Protein AF-A0A958FZ03-F1 (afdb_monomer_lite)

Foldseek 3Di:
DKDKDKDAPPDDDDVPDPDDQRIKIKMWDKDFDPCCVVDVDPAGIFIKIKIFRPDPPSVVRVVPIDIDTDDPAWDDKFKWFWDDLDPVDPDIDIDRDDDCVSDPDGGQKMKMKTWGQDPVRDIDIDIDMDGDDDDD

pLDDT: mean 81.62, std 13.54, range [42.06, 96.38]

Secondary structure (DSSP, 8-state):
-EEEEEESSSS---TT-----SSEEEEEEEEE-GGGGTS--S--EEEEEEEEE--SSHHHHHTT-EEEEEEEEEEEEEEEEEEESSTTS--EEEES---TTTSSS--SEEEEEEEEE-TTS-EEEEEEEEE-----

Radius of gyration: 17.53 Å; chains: 1; bounding box: 35×45×46 Å

Structure (mmCIF, N/CA/C/O backbone):
data_AF-A0A958FZ03-F1
#
_entry.id   AF-A0A958FZ03-F1
#
loop_
_atom_site.group_PDB
_atom_site.id
_atom_site.type_symbol
_atom_site.label_atom_id
_atom_site.label_alt_id
_atom_site.label_comp_id
_atom_site.label_asym_id
_atom_site.label_entity_id
_atom_site.label_seq_id
_atom_site.pdbx_PDB_ins_code
_atom_site.Cartn_x
_atom_site.Cartn_y
_atom_site.Cartn_z
_atom_site.occupancy
_atom_site.B_iso_or_equiv
_atom_site.auth_seq_id
_atom_site.auth_comp_id
_atom_site.auth_asym_id
_atom_site.auth_atom_id
_atom_site.pdbx_PDB_model_num
ATOM 1 N N . ASP A 1 1 ? 4.049 -0.915 7.632 1.00 77.56 1 ASP A N 1
ATOM 2 C CA . ASP A 1 1 ? 3.912 -1.493 6.277 1.00 77.56 1 ASP A CA 1
ATOM 3 C C . ASP A 1 1 ? 3.538 -0.434 5.257 1.00 77.56 1 ASP A C 1
ATOM 5 O O . ASP A 1 1 ? 2.725 0.442 5.558 1.00 77.56 1 ASP A O 1
ATOM 9 N N . SER A 1 2 ? 4.139 -0.493 4.069 1.00 88.69 2 SER A N 1
ATOM 10 C CA . SER A 1 2 ? 3.780 0.363 2.939 1.00 88.69 2 SER A CA 1
ATOM 11 C C . SER A 1 2 ? 3.918 -0.374 1.607 1.00 88.69 2 SER A C 1
ATOM 13 O O . SER A 1 2 ? 4.686 -1.327 1.481 1.00 88.69 2 SER A O 1
ATOM 15 N N . LEU A 1 3 ? 3.159 0.083 0.615 1.00 90.12 3 LEU A N 1
ATOM 16 C CA . LEU A 1 3 ? 3.214 -0.379 -0.766 1.00 90.12 3 LEU A CA 1
ATOM 17 C C . LEU A 1 3 ? 3.278 0.842 -1.679 1.00 90.12 3 LEU A C 1
ATOM 19 O O . LEU A 1 3 ? 2.355 1.657 -1.679 1.00 90.12 3 LEU A O 1
ATOM 23 N N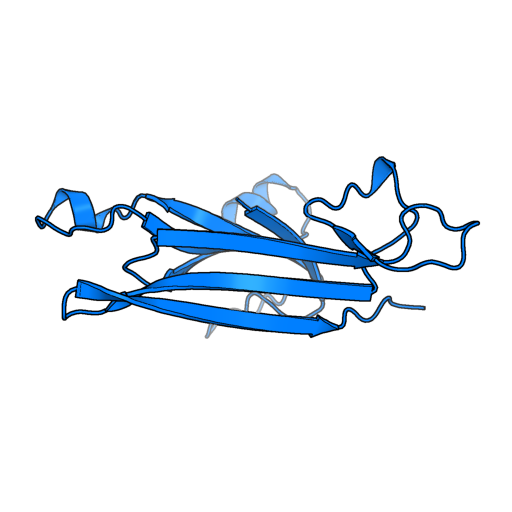 . THR A 1 4 ? 4.337 0.941 -2.482 1.00 91.06 4 THR A N 1
ATOM 24 C CA . THR A 1 4 ? 4.528 2.030 -3.447 1.00 91.06 4 THR A CA 1
ATOM 25 C C . THR A 1 4 ? 4.635 1.478 -4.860 1.00 91.06 4 THR A C 1
ATOM 27 O O . THR A 1 4 ? 5.392 0.543 -5.118 1.00 91.06 4 THR A O 1
ATOM 30 N N . PHE A 1 5 ? 3.899 2.077 -5.793 1.00 87.69 5 PHE A N 1
ATOM 31 C CA . PHE A 1 5 ? 3.950 1.716 -7.206 1.00 87.69 5 PHE A CA 1
ATOM 32 C C . PHE A 1 5 ? 3.648 2.911 -8.109 1.00 87.69 5 PHE A C 1
ATOM 34 O O . PHE A 1 5 ? 3.091 3.922 -7.689 1.00 87.69 5 PHE A O 1
ATOM 41 N N . MET A 1 6 ? 4.019 2.777 -9.380 1.00 87.94 6 MET A N 1
ATOM 42 C CA . MET A 1 6 ? 3.697 3.753 -10.417 1.00 87.94 6 MET A CA 1
ATOM 43 C C . MET A 1 6 ? 2.427 3.319 -11.138 1.00 87.94 6 MET A C 1
ATOM 45 O O . MET A 1 6 ? 2.326 2.174 -11.577 1.00 87.94 6 MET A O 1
ATOM 49 N N . ALA A 1 7 ? 1.482 4.237 -11.304 1.00 84.44 7 ALA A N 1
ATOM 50 C CA . ALA A 1 7 ? 0.234 3.987 -12.007 1.00 84.44 7 ALA A CA 1
ATOM 51 C C . ALA A 1 7 ? 0.003 5.017 -13.115 1.00 84.44 7 ALA A C 1
ATOM 53 O O . ALA A 1 7 ? 0.344 6.193 -12.983 1.00 84.44 7 ALA A O 1
ATOM 54 N N . ARG A 1 8 ? -0.610 4.568 -14.215 1.00 83.06 8 ARG A N 1
ATOM 55 C CA . ARG A 1 8 ? -1.087 5.427 -15.306 1.00 83.06 8 ARG A CA 1
ATOM 56 C C . ARG A 1 8 ? -2.592 5.610 -15.172 1.00 83.06 8 ARG A C 1
ATOM 58 O O . ARG A 1 8 ? -3.311 4.620 -15.104 1.00 83.06 8 ARG A O 1
ATOM 65 N N . GLY A 1 9 ? -3.052 6.857 -15.132 1.00 69.81 9 GLY A N 1
ATOM 66 C CA . GLY A 1 9 ? -4.479 7.204 -15.132 1.00 69.81 9 GLY A CA 1
ATOM 67 C C . GLY A 1 9 ? -5.314 6.720 -13.951 1.00 69.81 9 GLY A C 1
ATOM 68 O O . GLY A 1 9 ? -6.536 6.745 -14.026 1.00 69.81 9 GLY A O 1
ATOM 69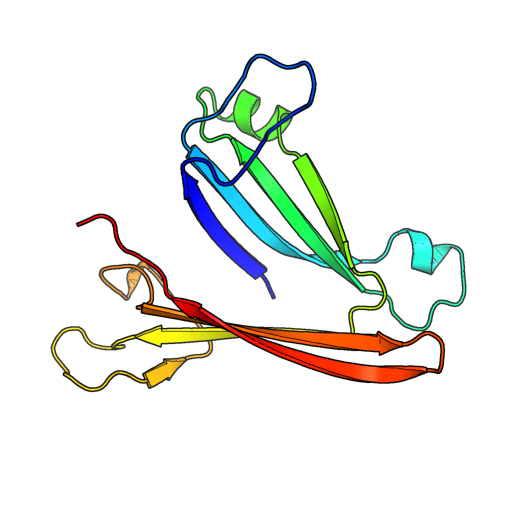 N N . ALA A 1 10 ? -4.673 6.295 -12.864 1.00 64.25 10 ALA A N 1
ATOM 70 C CA . ALA A 1 10 ? -5.353 5.847 -11.650 1.00 64.25 10 ALA A CA 1
ATOM 71 C C . ALA A 1 10 ? -5.412 6.927 -10.552 1.00 64.25 10 ALA A C 1
ATOM 73 O O . ALA A 1 10 ? -5.901 6.640 -9.457 1.00 64.25 10 ALA A O 1
ATOM 74 N N . ALA A 1 11 ? -4.872 8.129 -10.805 1.00 64.50 11 ALA A N 1
ATOM 75 C CA . ALA A 1 11 ? -4.604 9.121 -9.764 1.00 64.50 11 ALA A CA 1
ATOM 76 C C . ALA A 1 11 ? -4.536 10.579 -10.260 1.00 64.50 11 ALA A C 1
ATOM 78 O O . ALA A 1 11 ? -4.345 10.845 -11.448 1.00 64.50 11 ALA A O 1
ATOM 79 N N . GLN A 1 12 ? -4.716 11.475 -9.283 1.00 62.00 12 GLN A N 1
ATOM 80 C CA . GLN A 1 12 ? -4.895 12.929 -9.315 1.00 62.00 12 GLN A CA 1
ATOM 81 C C . GLN A 1 12 ? -5.867 13.472 -10.375 1.00 62.00 12 GLN A C 1
ATOM 83 O O . GLN A 1 12 ? -5.492 14.157 -11.325 1.00 62.00 12 GLN A O 1
ATOM 88 N N . TYR A 1 13 ? -7.160 13.226 -10.135 1.00 54.62 13 TYR A N 1
ATOM 89 C CA . TYR A 1 13 ? -8.246 14.106 -10.572 1.00 54.62 13 TYR A CA 1
ATOM 90 C C . TYR A 1 13 ? -8.513 15.133 -9.462 1.00 54.62 13 TYR A C 1
ATOM 92 O O . TYR A 1 13 ? -9.000 14.780 -8.391 1.00 54.62 13 TYR A O 1
ATOM 100 N N . VAL A 1 14 ? -8.199 16.404 -9.713 1.00 55.75 14 VAL A N 1
ATOM 101 C CA . VAL A 1 14 ? -8.621 17.525 -8.861 1.00 55.75 14 VAL A CA 1
ATOM 102 C C . VAL A 1 14 ? -9.748 18.237 -9.598 1.00 55.75 14 VAL A C 1
ATOM 104 O O . VAL A 1 14 ? -9.519 18.770 -10.688 1.00 55.75 14 VAL A O 1
ATOM 107 N N . MET A 1 15 ? -10.960 18.231 -9.032 1.00 48.03 15 MET A N 1
ATOM 108 C CA . MET A 1 15 ? -12.106 18.948 -9.604 1.00 48.03 15 MET A CA 1
ATOM 109 C C . MET A 1 15 ? -11.714 20.416 -9.848 1.00 48.03 15 MET A C 1
ATOM 111 O O . MET A 1 15 ? -11.371 21.131 -8.911 1.00 48.03 15 MET A O 1
ATOM 115 N N . GLY A 1 16 ? -11.724 20.852 -11.112 1.00 50.00 16 GLY A N 1
ATOM 116 C CA . GLY A 1 16 ? -11.393 22.228 -11.506 1.00 50.00 16 GLY A CA 1
ATOM 117 C C . GLY A 1 16 ? -9.933 22.497 -11.899 1.00 50.00 16 GLY A C 1
ATOM 118 O O . GLY A 1 16 ? -9.636 23.615 -12.311 1.00 50.00 16 GLY A O 1
ATOM 119 N N . SER A 1 17 ? -9.026 21.513 -11.844 1.00 53.34 17 SER A N 1
ATOM 120 C CA . SER A 1 17 ? -7.649 21.680 -12.340 1.00 53.34 17 SER A CA 1
ATOM 121 C C . SER A 1 17 ? -7.435 20.931 -13.662 1.00 53.34 17 SER A C 1
ATOM 123 O O . SER A 1 17 ? -7.744 19.748 -13.777 1.00 53.34 17 SER A O 1
ATOM 125 N N . ALA A 1 18 ? -6.876 21.609 -14.668 1.00 49.34 18 ALA A N 1
ATOM 126 C CA . ALA A 1 18 ? -6.605 21.042 -15.996 1.00 49.34 18 ALA A CA 1
ATOM 127 C C . ALA A 1 18 ? -5.367 20.116 -16.048 1.00 49.34 18 ALA A C 1
ATOM 129 O O . ALA A 1 18 ? -4.969 19.668 -17.120 1.00 49.34 18 ALA A O 1
ATOM 130 N N . SER A 1 19 ? -4.705 19.863 -14.914 1.00 54.56 19 SER A N 1
ATOM 131 C CA . SER A 1 19 ? -3.447 19.111 -14.873 1.00 54.56 19 SER A CA 1
ATOM 132 C C . SER A 1 19 ? -3.692 17.640 -14.556 1.00 54.56 19 SER A C 1
ATOM 134 O O . SER A 1 19 ? -3.740 17.244 -13.398 1.00 54.56 19 SER A O 1
ATOM 136 N N . TYR A 1 20 ? -3.791 16.830 -15.606 1.00 63.81 20 TYR A N 1
ATOM 137 C CA . TYR A 1 20 ? -3.704 15.375 -15.524 1.00 63.81 20 TYR A CA 1
ATOM 138 C C . TYR A 1 20 ? -2.235 14.951 -15.645 1.00 63.81 20 TYR A C 1
ATOM 140 O O . TYR A 1 20 ? -1.604 15.176 -16.680 1.00 63.81 20 TYR A O 1
ATOM 148 N N . ALA A 1 21 ? -1.671 14.345 -14.599 1.00 66.81 21 ALA A N 1
ATOM 149 C CA . ALA A 1 21 ? -0.360 13.714 -14.704 1.00 66.81 21 ALA A CA 1
ATOM 150 C C . ALA A 1 21 ? -0.529 12.313 -15.327 1.00 66.81 21 ALA A C 1
ATOM 152 O O . ALA A 1 21 ? -1.250 11.482 -14.775 1.00 66.81 21 ALA A O 1
ATOM 153 N N . PRO A 1 22 ? 0.136 11.999 -16.457 1.00 74.00 22 PRO A N 1
ATOM 154 C CA . PRO A 1 22 ? -0.045 10.715 -17.138 1.00 74.00 22 PRO A CA 1
ATOM 155 C C . PRO A 1 22 ? 0.473 9.527 -16.318 1.00 74.00 22 PRO A C 1
ATOM 157 O O . PRO A 1 22 ? 0.052 8.390 -16.545 1.00 74.00 22 PRO A O 1
ATOM 160 N N . VAL A 1 23 ? 1.386 9.787 -15.379 1.00 86.44 23 VAL A N 1
ATOM 161 C CA . VAL A 1 23 ? 1.971 8.812 -14.462 1.00 86.44 23 VAL A CA 1
ATOM 162 C C . VAL A 1 23 ? 2.028 9.430 -13.068 1.00 86.44 23 VAL A C 1
ATOM 164 O O . VAL A 1 23 ? 2.504 10.554 -12.901 1.00 86.44 23 VAL A O 1
ATOM 167 N N . VAL A 1 24 ? 1.584 8.675 -12.069 1.00 89.56 24 VAL A N 1
ATOM 168 C CA . VAL A 1 24 ? 1.574 9.080 -10.662 1.00 89.56 24 VAL A CA 1
ATOM 169 C C . VAL A 1 24 ? 2.189 7.963 -9.827 1.00 89.56 24 VAL A C 1
ATOM 171 O O . VAL A 1 24 ? 1.921 6.784 -10.067 1.00 89.56 24 VAL A O 1
ATOM 174 N N . GLN A 1 25 ? 3.022 8.330 -8.860 1.00 91.69 25 GLN A N 1
ATOM 175 C CA . GLN A 1 25 ? 3.455 7.429 -7.803 1.00 91.69 25 GLN A CA 1
ATOM 176 C C . GLN A 1 25 ? 2.369 7.373 -6.733 1.00 91.69 25 GLN A C 1
ATOM 178 O O . GLN A 1 25 ? 1.988 8.411 -6.196 1.00 91.69 25 GLN A O 1
ATOM 183 N N . ILE A 1 26 ? 1.882 6.176 -6.426 1.00 91.44 26 ILE A N 1
ATOM 184 C CA . ILE A 1 26 ? 0.891 5.945 -5.379 1.00 91.44 26 ILE A CA 1
ATOM 185 C C . ILE A 1 26 ? 1.562 5.173 -4.250 1.00 91.44 26 ILE A C 1
ATOM 187 O O . ILE A 1 26 ? 2.180 4.135 -4.496 1.00 91.44 26 ILE A O 1
ATOM 191 N N . THR A 1 27 ? 1.410 5.664 -3.023 1.00 93.75 27 THR A N 1
ATOM 192 C CA . THR A 1 27 ? 1.873 4.990 -1.808 1.00 93.75 27 THR A CA 1
ATOM 193 C C . THR A 1 27 ? 0.696 4.741 -0.882 1.00 93.75 27 THR A C 1
ATOM 195 O O . THR A 1 27 ? 0.026 5.679 -0.465 1.00 93.75 27 THR A O 1
ATOM 198 N N . TYR A 1 28 ? 0.470 3.484 -0.515 1.00 92.75 28 TYR A N 1
ATOM 199 C CA . TYR A 1 28 ? -0.389 3.121 0.609 1.00 92.75 28 TYR A CA 1
ATOM 200 C C . TYR A 1 28 ? 0.492 2.886 1.830 1.00 92.75 28 TYR A C 1
ATOM 202 O O . TYR A 1 28 ? 1.443 2.109 1.748 1.00 92.75 28 TYR A O 1
ATOM 210 N N . ARG A 1 29 ? 0.204 3.542 2.955 1.00 93.19 29 ARG A N 1
ATOM 211 C CA . ARG A 1 29 ? 0.984 3.383 4.189 1.00 93.19 29 ARG A CA 1
ATOM 212 C C . ARG A 1 29 ? 0.133 3.531 5.440 1.00 93.19 29 ARG A C 1
ATOM 214 O O . ARG A 1 29 ? -0.882 4.224 5.438 1.00 93.19 29 ARG A O 1
ATOM 221 N N . VAL A 1 30 ? 0.600 2.916 6.518 1.00 92.88 30 VAL A N 1
ATOM 222 C CA . VAL A 1 30 ? 0.093 3.173 7.868 1.00 92.88 30 VAL A CA 1
ATOM 223 C C . VAL A 1 30 ? 0.616 4.531 8.349 1.00 92.88 30 VAL A C 1
ATOM 225 O O . VAL A 1 30 ? 1.787 4.860 8.138 1.00 92.88 30 VAL A O 1
ATOM 228 N N . ALA A 1 31 ? -0.245 5.327 8.973 1.00 91.25 31 ALA A N 1
ATOM 229 C CA . ALA A 1 31 ? 0.118 6.580 9.628 1.00 91.25 31 ALA A CA 1
ATOM 230 C C . ALA A 1 31 ? -0.540 6.666 11.006 1.00 91.25 31 ALA A C 1
ATOM 232 O O . ALA A 1 31 ? -1.544 5.996 11.251 1.00 91.25 31 ALA A O 1
ATOM 233 N N . GLU A 1 32 ? 0.004 7.502 11.885 1.00 88.12 32 GLU A N 1
ATOM 234 C CA . GLU A 1 32 ? -0.673 7.855 13.132 1.00 88.12 32 GLU A CA 1
ATOM 235 C C . GLU A 1 32 ? -1.960 8.630 12.839 1.00 88.12 32 GLU A C 1
ATOM 237 O O . GLU A 1 32 ? -2.023 9.431 11.904 1.00 88.12 32 GLU A O 1
ATOM 242 N N . ASN A 1 33 ? -2.990 8.372 13.638 1.00 81.56 33 ASN A N 1
ATOM 243 C CA . ASN A 1 33 ? -4.248 9.087 13.582 1.00 81.56 33 ASN A CA 1
ATOM 244 C C . ASN A 1 33 ? -4.098 10.428 14.326 1.00 81.56 33 ASN A C 1
ATOM 246 O O . ASN A 1 33 ? -4.027 10.415 15.558 1.00 81.56 33 ASN A O 1
ATOM 250 N N . PRO A 1 34 ? -4.090 11.582 13.634 1.00 71.94 34 PRO A N 1
ATOM 251 C CA . PRO A 1 34 ? -3.973 12.877 14.302 1.00 71.94 34 PRO A CA 1
ATOM 252 C C . PRO A 1 34 ? -5.159 13.158 15.240 1.00 71.94 34 PRO A C 1
ATOM 254 O O . PRO A 1 34 ? -5.009 13.879 16.222 1.00 71.94 34 PRO A O 1
ATOM 257 N N . GLU A 1 35 ? -6.323 12.551 14.990 1.00 69.94 35 GLU A N 1
ATOM 258 C CA . GLU A 1 35 ? -7.526 12.722 15.814 1.00 69.94 35 GLU A CA 1
ATOM 259 C C . GLU A 1 35 ? -7.518 11.842 17.073 1.00 69.94 35 GLU A C 1
ATOM 261 O O . GLU A 1 35 ? -8.176 12.171 18.060 1.00 69.94 35 GLU A O 1
ATOM 266 N N . ALA A 1 36 ? -6.726 10.762 17.091 1.00 64.19 36 ALA A N 1
ATOM 267 C CA . ALA A 1 36 ? -6.582 9.899 18.267 1.00 64.19 36 ALA A CA 1
ATOM 268 C C . ALA A 1 36 ? -5.862 10.595 19.432 1.00 64.19 36 ALA A C 1
ATOM 270 O O . ALA A 1 36 ? -5.914 10.114 20.557 1.00 64.19 36 ALA A O 1
ATOM 271 N N . GLN A 1 37 ? -5.201 11.730 19.184 1.00 57.59 37 GLN A N 1
ATOM 272 C CA . GLN A 1 37 ? -4.628 12.561 20.246 1.00 57.59 37 GLN A CA 1
ATOM 273 C C . GLN A 1 37 ? -5.687 13.430 20.948 1.00 57.59 37 GLN A C 1
ATOM 275 O O . GLN A 1 37 ? -5.424 13.964 22.022 1.00 57.59 37 GLN A O 1
ATOM 280 N N . ILE A 1 38 ? -6.877 13.584 20.351 1.00 59.81 38 ILE A N 1
ATOM 281 C CA . ILE A 1 38 ? -7.945 14.482 20.823 1.00 59.81 38 ILE A CA 1
ATOM 282 C C . ILE A 1 38 ? -9.064 13.705 21.538 1.00 59.81 38 ILE A C 1
ATOM 284 O O . ILE A 1 38 ? -9.757 14.256 22.391 1.00 59.81 38 ILE A O 1
ATOM 288 N N . GLN A 1 39 ? -9.244 12.424 21.220 1.00 55.06 39 GLN A N 1
ATOM 289 C CA . GLN A 1 39 ? -10.235 11.539 21.836 1.00 55.06 39 GLN A CA 1
ATOM 290 C C . GLN A 1 39 ? -9.545 10.242 22.263 1.00 55.06 39 GLN A C 1
ATOM 292 O O . GLN A 1 39 ? -8.657 9.802 21.542 1.00 55.06 39 GLN A O 1
ATOM 297 N N . ASP A 1 40 ? -9.970 9.625 23.377 1.00 55.16 40 ASP A N 1
ATOM 298 C CA . ASP A 1 40 ? -9.566 8.293 23.891 1.00 55.16 40 ASP A CA 1
ATOM 299 C C . ASP A 1 40 ? -9.875 7.154 22.885 1.00 55.16 40 ASP A C 1
ATOM 301 O O . ASP A 1 40 ? -10.580 6.179 23.160 1.00 55.16 40 ASP A O 1
ATOM 305 N N . SER A 1 41 ? -9.414 7.294 21.647 1.00 56.09 41 SER A N 1
ATOM 306 C CA . SER A 1 41 ? -9.690 6.388 20.554 1.00 56.09 41 SER A CA 1
ATOM 307 C C . SER A 1 41 ? -8.698 5.237 20.669 1.00 56.09 41 SER A C 1
ATOM 309 O O . SER A 1 41 ? -7.484 5.414 20.571 1.00 56.09 41 SER A O 1
ATOM 311 N N . SER A 1 42 ? -9.229 4.038 20.872 1.00 63.50 42 SER A N 1
ATOM 312 C CA . SER A 1 42 ? -8.497 2.787 21.089 1.00 63.50 42 SER A CA 1
ATOM 313 C C . SER A 1 42 ? -7.680 2.293 19.882 1.00 63.50 42 SER A C 1
ATOM 315 O O . SER A 1 42 ? -7.193 1.164 19.883 1.00 63.50 42 SER A O 1
ATOM 317 N N . THR A 1 43 ? -7.509 3.119 18.848 1.00 68.06 43 THR A N 1
ATOM 318 C CA . THR A 1 43 ? -6.819 2.769 17.604 1.00 68.06 43 THR A CA 1
ATOM 319 C C . THR A 1 43 ? -5.974 3.937 17.094 1.00 68.06 43 THR A C 1
ATOM 321 O O . THR A 1 43 ? -6.523 4.880 16.517 1.00 68.06 43 THR A O 1
ATOM 324 N N . PRO A 1 44 ? -4.642 3.876 17.248 1.00 77.44 44 PRO A N 1
ATOM 325 C CA . PRO A 1 44 ? -3.766 5.000 16.941 1.00 77.44 44 PRO A CA 1
ATOM 326 C C . PRO A 1 44 ? -3.431 5.134 15.452 1.00 77.44 44 PRO A C 1
ATOM 328 O O . PRO A 1 44 ? -2.689 6.045 15.103 1.00 77.44 44 PRO A O 1
ATOM 331 N N . PHE A 1 45 ? -3.935 4.263 14.568 1.00 89.62 45 PHE A N 1
ATOM 332 C CA . PHE A 1 45 ? -3.487 4.214 13.175 1.00 89.62 45 PHE A CA 1
ATOM 333 C C . PHE A 1 45 ? -4.604 4.399 12.142 1.00 89.62 45 PHE A C 1
ATOM 335 O O . PHE A 1 45 ? -5.749 3.979 12.329 1.00 89.62 45 PHE A O 1
ATOM 342 N N . VAL A 1 46 ? -4.224 4.984 11.006 1.00 92.25 46 VAL A N 1
ATOM 343 C CA . VAL A 1 46 ? -5.033 5.155 9.792 1.00 92.25 46 VAL A CA 1
ATOM 344 C C . VAL A 1 46 ? -4.301 4.578 8.579 1.00 92.25 46 VAL A C 1
ATOM 346 O O . VAL A 1 46 ? -3.068 4.532 8.543 1.00 92.25 46 VAL A O 1
ATOM 349 N N . LEU A 1 47 ? -5.057 4.157 7.561 1.00 92.69 47 LEU A N 1
ATOM 350 C CA . LEU A 1 47 ? -4.495 3.877 6.235 1.00 92.69 47 LEU A CA 1
ATOM 351 C C . LEU A 1 47 ? -4.517 5.158 5.411 1.00 92.69 47 LEU A C 1
ATOM 353 O O . LEU A 1 47 ? -5.573 5.764 5.235 1.00 92.69 47 LEU A O 1
ATOM 357 N N . VAL A 1 48 ? -3.373 5.525 4.852 1.00 93.69 48 VAL A N 1
ATOM 358 C CA . VAL A 1 48 ? -3.220 6.707 4.008 1.00 93.69 48 VAL A CA 1
ATOM 359 C C . VAL A 1 48 ? -2.843 6.286 2.596 1.00 93.69 48 VAL A C 1
ATOM 361 O O . VAL A 1 48 ? -1.997 5.409 2.412 1.00 93.69 48 VAL A O 1
ATOM 364 N N . ARG A 1 49 ? -3.454 6.936 1.604 1.00 92.88 49 ARG A N 1
ATOM 365 C CA . ARG A 1 49 ? -3.025 6.936 0.204 1.00 92.88 49 ARG A CA 1
ATOM 366 C C . ARG A 1 49 ? -2.373 8.270 -0.113 1.00 92.88 49 ARG A C 1
ATOM 368 O O . ARG A 1 49 ? -3.013 9.311 -0.015 1.00 92.88 49 ARG A O 1
ATOM 375 N N . GLU A 1 50 ? -1.122 8.227 -0.529 1.00 93.12 50 GLU A N 1
ATOM 376 C CA . GLU A 1 50 ? -0.395 9.380 -1.044 1.00 93.12 50 GLU A CA 1
ATOM 377 C C . GLU A 1 50 ? -0.248 9.260 -2.551 1.00 93.12 50 GLU A C 1
ATOM 379 O O . GLU A 1 50 ? -0.007 8.176 -3.083 1.00 93.12 50 GLU A O 1
ATOM 384 N N . GLU A 1 51 ? -0.382 10.386 -3.234 1.00 92.44 51 GLU A N 1
ATOM 385 C CA . GLU A 1 51 ? -0.231 10.484 -4.675 1.00 92.44 51 GLU A CA 1
ATOM 386 C C . GLU A 1 51 ? 0.768 11.584 -4.995 1.00 92.44 51 GLU A C 1
ATOM 388 O O . GLU A 1 51 ? 0.533 12.739 -4.648 1.00 92.44 51 GLU A O 1
ATOM 393 N N . THR A 1 52 ? 1.849 11.243 -5.690 1.00 91.31 52 THR A N 1
ATOM 394 C CA . THR A 1 52 ? 2.858 12.203 -6.151 1.00 91.31 52 THR A CA 1
ATOM 395 C C . THR A 1 52 ? 2.955 12.131 -7.675 1.00 91.31 52 THR A C 1
ATOM 397 O O . THR A 1 52 ? 3.283 11.070 -8.218 1.00 91.31 52 THR A O 1
ATOM 400 N N . PRO A 1 53 ? 2.661 13.217 -8.412 1.00 90.19 53 PRO A N 1
ATOM 401 C CA . PRO A 1 53 ? 2.721 13.194 -9.868 1.00 90.19 53 PRO A CA 1
ATOM 402 C C . PRO A 1 53 ? 4.166 13.034 -10.346 1.00 90.19 53 PRO A C 1
ATOM 404 O O . PRO A 1 53 ? 5.077 13.660 -9.815 1.00 90.19 53 PRO A O 1
ATOM 407 N N . ASN A 1 54 ? 4.395 12.236 -11.388 1.00 87.56 54 ASN A N 1
ATOM 408 C CA . ASN A 1 54 ? 5.732 12.057 -11.952 1.00 87.56 54 ASN A CA 1
ATOM 409 C C . ASN A 1 54 ? 6.051 13.164 -12.967 1.00 87.56 54 ASN A C 1
ATOM 411 O O . ASN A 1 54 ? 6.004 12.949 -14.180 1.00 87.56 54 ASN A O 1
ATOM 415 N N . ILE A 1 55 ? 6.319 14.367 -12.463 1.00 86.44 55 ILE A N 1
ATOM 416 C CA . ILE A 1 55 ? 6.647 15.554 -13.262 1.00 86.44 55 ILE A CA 1
ATOM 417 C C . ILE A 1 55 ? 8.052 16.065 -12.935 1.00 86.44 55 ILE A C 1
ATOM 419 O O . ILE A 1 55 ? 8.579 15.822 -11.852 1.00 86.44 55 ILE A O 1
ATOM 423 N N . ARG A 1 56 ? 8.664 16.775 -13.889 1.00 83.19 56 ARG A N 1
ATOM 424 C CA . ARG A 1 56 ? 9.940 17.475 -13.697 1.00 83.19 56 ARG A CA 1
ATOM 425 C C . ARG A 1 56 ? 9.711 18.988 -13.702 1.00 83.19 56 ARG A C 1
ATOM 427 O O . ARG A 1 56 ? 8.887 19.438 -14.499 1.00 83.19 56 ARG A O 1
ATOM 434 N N . PRO A 1 57 ? 10.453 19.773 -12.902 1.00 88.25 57 PRO A N 1
ATOM 435 C CA . PRO A 1 57 ? 11.429 19.360 -11.878 1.00 88.25 57 PRO A CA 1
ATOM 436 C C . PRO A 1 57 ? 10.799 18.577 -10.709 1.00 88.25 57 PRO A C 1
ATOM 438 O O . PRO A 1 57 ? 9.597 18.694 -10.474 1.00 88.25 57 PRO A O 1
ATOM 441 N N . ILE A 1 58 ? 11.585 17.764 -9.992 1.00 87.19 58 ILE A N 1
ATOM 442 C CA . ILE A 1 58 ? 11.066 16.865 -8.938 1.00 87.19 58 ILE A CA 1
ATOM 443 C C . ILE A 1 58 ? 10.476 17.646 -7.753 1.00 87.19 58 ILE A C 1
ATOM 445 O O . ILE A 1 58 ? 9.537 17.209 -7.096 1.00 87.19 58 ILE A O 1
ATOM 449 N N . GLU A 1 59 ? 10.964 18.857 -7.526 1.00 89.56 59 GLU A N 1
ATOM 450 C CA . GLU A 1 59 ? 10.481 19.777 -6.504 1.00 89.56 59 GLU A CA 1
ATOM 451 C C . GLU A 1 59 ? 9.006 20.133 -6.749 1.00 89.56 59 GLU A C 1
ATOM 453 O O . GLU A 1 59 ? 8.202 20.182 -5.816 1.00 89.56 59 GLU A O 1
ATOM 458 N N . HIS A 1 60 ? 8.614 20.289 -8.020 1.00 87.19 60 HIS A N 1
ATOM 459 C CA . HIS A 1 60 ? 7.220 20.525 -8.396 1.00 87.19 60 HIS A CA 1
ATOM 460 C C . HIS A 1 60 ? 6.346 19.285 -8.203 1.00 87.19 60 HIS A C 1
ATOM 462 O O . HIS A 1 60 ? 5.151 19.428 -7.942 1.00 87.19 60 HIS 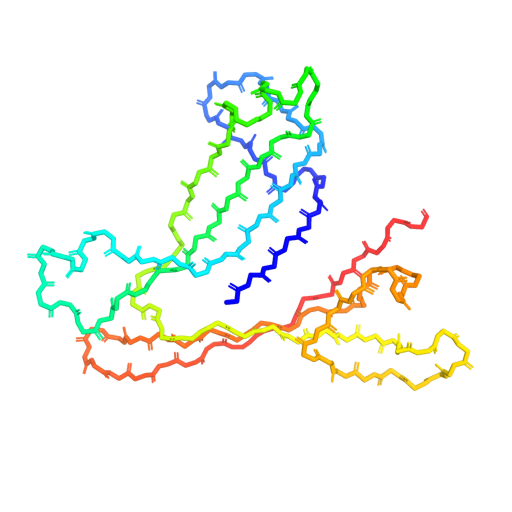A O 1
ATOM 468 N N . ALA A 1 61 ? 6.917 18.082 -8.328 1.00 85.94 61 ALA A N 1
ATOM 469 C CA . ALA A 1 61 ? 6.204 16.847 -8.030 1.00 85.94 61 ALA A CA 1
ATOM 470 C C . ALA A 1 61 ? 5.848 16.776 -6.542 1.00 85.94 61 ALA A C 1
ATOM 472 O O . ALA A 1 61 ? 4.679 16.597 -6.201 1.00 85.94 61 ALA A O 1
ATOM 473 N N . PHE A 1 62 ? 6.824 17.003 -5.657 1.00 87.56 62 PHE A N 1
ATOM 474 C CA . PHE A 1 62 ? 6.597 16.956 -4.212 1.00 87.56 62 PHE A CA 1
ATOM 475 C C . PHE A 1 62 ? 5.611 18.019 -3.732 1.00 87.56 62 PHE A C 1
ATOM 477 O O . PHE A 1 62 ? 4.728 17.699 -2.937 1.00 87.56 62 PHE A O 1
ATOM 484 N N . ALA A 1 63 ? 5.688 19.238 -4.278 1.00 87.31 63 ALA A N 1
ATOM 485 C CA . ALA A 1 63 ? 4.753 20.322 -3.968 1.00 87.31 63 ALA A CA 1
ATOM 486 C C . ALA A 1 63 ? 3.293 20.016 -4.362 1.00 87.31 63 ALA A C 1
ATOM 488 O O . ALA A 1 63 ? 2.375 20.683 -3.894 1.00 87.31 63 ALA A O 1
ATOM 489 N N . ARG A 1 64 ? 3.069 19.018 -5.225 1.00 87.19 64 ARG A N 1
ATOM 490 C CA . ARG A 1 64 ? 1.745 18.562 -5.671 1.00 87.19 64 ARG A CA 1
ATOM 491 C C . ARG A 1 64 ? 1.357 17.205 -5.080 1.00 87.19 64 ARG A C 1
ATOM 493 O O . ARG A 1 64 ? 0.481 16.529 -5.616 1.00 87.19 64 ARG A O 1
ATOM 500 N N . THR A 1 65 ? 2.011 16.782 -4.001 1.00 89.38 65 THR A N 1
ATOM 501 C CA . THR A 1 65 ? 1.643 15.537 -3.323 1.00 89.38 65 THR A CA 1
ATOM 502 C C . THR A 1 65 ? 0.280 15.694 -2.657 1.00 89.38 65 THR A C 1
ATOM 504 O O . THR A 1 65 ? 0.066 16.621 -1.879 1.00 89.38 65 THR A O 1
ATOM 507 N N . MET A 1 66 ? -0.643 14.785 -2.962 1.00 89.19 66 MET A N 1
ATOM 508 C CA . MET A 1 66 ? -1.954 14.710 -2.319 1.00 89.19 66 MET A CA 1
ATOM 509 C C . MET A 1 66 ? -1.973 13.552 -1.329 1.00 89.19 66 MET A C 1
ATOM 511 O O . MET A 1 66 ? -1.427 12.487 -1.612 1.00 89.19 66 MET A O 1
ATOM 515 N N . VAL A 1 67 ? -2.614 13.757 -0.180 1.00 90.38 67 VAL A N 1
ATOM 516 C CA . VAL A 1 67 ? -2.684 12.783 0.913 1.00 90.38 67 VAL A CA 1
ATOM 517 C C . VAL A 1 67 ? -4.148 12.548 1.261 1.00 90.38 67 VAL A C 1
ATOM 519 O O . VAL A 1 67 ? -4.870 13.490 1.577 1.00 90.38 67 VAL A O 1
ATOM 522 N N . PHE A 1 68 ? -4.582 11.292 1.202 1.00 89.75 68 PHE A N 1
ATOM 523 C CA . PHE A 1 68 ? -5.961 10.883 1.444 1.00 89.75 68 PHE A CA 1
ATOM 524 C C . PHE A 1 68 ? -6.014 9.854 2.580 1.00 89.75 68 PHE A C 1
ATOM 526 O O . PHE A 1 68 ? -5.490 8.747 2.413 1.00 89.75 68 PHE A O 1
ATOM 533 N N . PRO A 1 69 ? -6.648 10.160 3.724 1.00 89.81 69 PRO A N 1
ATOM 534 C CA . PRO A 1 69 ? -6.994 9.130 4.696 1.00 89.81 69 PRO A CA 1
ATOM 535 C C . PRO A 1 69 ? -8.097 8.239 4.107 1.00 89.81 69 PRO A C 1
ATOM 537 O O . PRO A 1 69 ? -9.091 8.738 3.582 1.00 89.81 69 PRO A O 1
ATOM 540 N N . LEU A 1 70 ? -7.911 6.918 4.152 1.00 89.38 70 LEU A N 1
ATOM 541 C CA . LEU A 1 70 ? -8.853 5.955 3.565 1.00 89.38 70 LEU A CA 1
ATOM 542 C C . LEU A 1 70 ? -9.742 5.266 4.596 1.00 89.38 70 LEU A C 1
ATOM 544 O O . LEU A 1 70 ? -10.868 4.897 4.280 1.00 89.38 70 LEU A O 1
ATOM 548 N N . THR A 1 71 ? -9.223 5.034 5.800 1.00 88.06 71 THR A N 1
ATOM 549 C CA . THR A 1 71 ? -9.978 4.433 6.901 1.00 88.06 71 THR A CA 1
ATOM 550 C C . THR A 1 71 ? -9.439 4.931 8.226 1.00 88.06 71 THR A C 1
ATOM 552 O O . THR A 1 71 ? -8.230 5.131 8.384 1.00 88.06 71 THR A O 1
ATOM 555 N N . ASP A 1 72 ? -10.350 5.082 9.176 1.00 83.25 72 ASP A N 1
ATOM 556 C CA . ASP A 1 72 ? -10.049 5.176 10.590 1.00 83.25 72 ASP A CA 1
ATOM 557 C C . ASP A 1 72 ? -9.889 3.769 11.192 1.00 83.25 72 ASP A C 1
ATOM 559 O O . ASP A 1 72 ? -10.203 2.753 10.564 1.00 83.25 72 ASP A O 1
ATOM 563 N N . ARG A 1 73 ? -9.354 3.703 12.414 1.00 87.94 73 ARG A N 1
ATOM 564 C CA . ARG A 1 73 ? -9.349 2.491 13.253 1.00 87.94 73 ARG A CA 1
ATOM 565 C C . ARG A 1 73 ? -8.598 1.289 12.690 1.00 87.94 73 ARG A C 1
ATOM 567 O O . ARG A 1 73 ? -8.992 0.137 12.905 1.00 87.94 73 ARG A O 1
ATOM 574 N N . LEU A 1 74 ? -7.496 1.554 11.997 1.00 91.75 74 LEU A N 1
ATOM 575 C CA . LEU A 1 74 ? -6.629 0.511 11.473 1.00 91.75 74 LEU A CA 1
ATOM 576 C C . LEU A 1 74 ? -5.851 -0.161 12.611 1.00 91.75 74 LEU A C 1
ATOM 578 O O . LEU A 1 74 ? -5.229 0.506 13.434 1.00 91.75 74 LEU A O 1
ATOM 582 N N . VAL A 1 75 ? -5.859 -1.492 12.626 1.00 91.25 75 VAL A N 1
ATOM 583 C CA . VAL A 1 75 ? -5.044 -2.313 13.538 1.00 91.25 75 VAL A CA 1
ATOM 584 C C . VAL A 1 75 ? -3.835 -2.876 12.811 1.00 91.25 75 VAL A C 1
ATOM 586 O O . VAL A 1 75 ? -2.722 -2.832 13.324 1.00 91.25 75 VAL A O 1
ATOM 589 N N . SER A 1 76 ? -4.047 -3.416 11.611 1.00 91.88 76 SER A N 1
ATOM 590 C CA . SER A 1 76 ? -2.976 -4.026 10.827 1.00 91.88 76 SER A CA 1
ATOM 591 C C . SER A 1 76 ? -3.229 -3.891 9.335 1.00 91.88 76 SER A C 1
ATOM 593 O O . SER A 1 76 ? -4.372 -4.016 8.887 1.00 91.88 76 SER A O 1
ATOM 595 N N . LEU A 1 77 ? -2.147 -3.750 8.577 1.00 93.06 77 LEU A N 1
ATOM 596 C CA . LEU A 1 77 ? -2.125 -3.805 7.124 1.00 93.06 77 LEU A CA 1
ATOM 597 C C . LEU A 1 77 ? -1.015 -4.761 6.698 1.00 93.06 77 LEU A C 1
ATOM 599 O O . LEU A 1 77 ? 0.140 -4.544 7.043 1.00 93.06 77 LEU A O 1
ATOM 603 N N . ASN A 1 78 ? -1.362 -5.787 5.931 1.00 94.00 78 ASN A N 1
ATOM 604 C CA . ASN A 1 78 ? -0.403 -6.764 5.426 1.00 94.00 78 ASN A CA 1
ATOM 605 C C . ASN A 1 78 ? -0.516 -6.878 3.911 1.00 94.00 78 ASN A C 1
ATOM 607 O O . ASN A 1 78 ? -1.618 -6.803 3.364 1.00 94.00 78 ASN A O 1
ATOM 611 N N . PHE A 1 79 ? 0.619 -7.116 3.259 1.00 93.62 79 PHE A N 1
ATOM 612 C CA . PHE A 1 79 ? 0.704 -7.357 1.825 1.00 93.62 79 PHE A CA 1
ATOM 613 C C . PHE A 1 79 ? 1.388 -8.690 1.558 1.00 93.62 79 PHE A C 1
ATOM 615 O O . PHE A 1 79 ? 2.386 -9.019 2.199 1.00 93.62 79 PHE A O 1
ATOM 622 N N . ARG A 1 80 ? 0.867 -9.428 0.580 1.00 94.38 80 ARG A N 1
ATOM 623 C CA . ARG A 1 80 ? 1.512 -10.607 0.012 1.00 94.38 80 ARG A CA 1
ATOM 624 C C . ARG A 1 80 ? 1.553 -10.489 -1.500 1.00 94.38 80 ARG A C 1
ATOM 626 O O . ARG A 1 80 ? 0.660 -9.922 -2.124 1.00 94.38 80 ARG A O 1
ATOM 633 N N . TYR A 1 81 ? 2.603 -11.024 -2.092 1.00 92.44 81 TYR A N 1
ATOM 634 C CA . TYR A 1 81 ? 2.937 -10.831 -3.491 1.00 92.44 81 TYR A CA 1
ATOM 635 C C . TYR A 1 81 ? 3.047 -12.191 -4.160 1.00 92.44 81 TYR A C 1
ATOM 637 O O . TYR A 1 81 ? 3.851 -13.018 -3.740 1.00 92.44 81 TYR A O 1
ATOM 645 N N . PHE A 1 82 ? 2.240 -12.426 -5.189 1.00 91.06 82 PHE A N 1
ATOM 646 C CA . PHE A 1 82 ? 2.274 -13.671 -5.944 1.00 91.06 82 PHE A CA 1
ATOM 647 C C . PHE A 1 82 ? 3.187 -13.530 -7.153 1.00 91.06 82 PHE A C 1
ATOM 649 O O . PHE A 1 82 ? 2.995 -12.643 -7.991 1.00 91.06 82 PHE A O 1
ATOM 656 N N . GLY A 1 83 ? 4.143 -14.435 -7.296 1.00 86.56 83 GLY A N 1
ATOM 657 C CA . GLY A 1 83 ? 4.993 -14.504 -8.475 1.00 86.56 83 GLY A CA 1
ATOM 658 C C . GLY A 1 83 ? 6.048 -15.588 -8.342 1.00 86.56 83 GLY A C 1
ATOM 659 O O . GLY A 1 83 ? 6.056 -16.326 -7.365 1.00 86.56 83 GLY A O 1
ATOM 660 N N . SER A 1 84 ? 6.922 -15.697 -9.341 1.00 74.88 84 SER A N 1
ATOM 661 C CA . SER A 1 84 ? 8.086 -16.571 -9.203 1.00 74.88 84 SER A CA 1
ATOM 662 C C . SER A 1 84 ? 9.220 -15.804 -8.526 1.00 74.88 84 SER A C 1
ATOM 664 O O . SER A 1 84 ? 9.527 -14.676 -8.925 1.00 74.88 84 SER A O 1
ATOM 666 N N . SER A 1 85 ? 9.808 -16.401 -7.491 1.00 66.69 85 SER A N 1
ATOM 667 C CA . SER A 1 85 ? 11.018 -15.905 -6.827 1.00 66.69 85 SER A CA 1
ATOM 668 C C . SER A 1 85 ? 12.258 -16.061 -7.700 1.00 66.69 85 SER A C 1
ATOM 670 O O . SER A 1 85 ? 13.161 -15.228 -7.638 1.00 66.69 85 SER A O 1
ATOM 672 N N . ASP A 1 86 ? 12.262 -17.086 -8.549 1.00 67.94 86 ASP A N 1
ATOM 673 C CA . ASP A 1 86 ? 13.306 -17.384 -9.512 1.00 67.94 86 ASP A CA 1
ATOM 674 C C . ASP A 1 86 ? 12.672 -17.495 -10.906 1.00 67.94 86 ASP A C 1
ATOM 676 O O . ASP A 1 86 ? 11.932 -18.442 -11.169 1.00 67.94 86 ASP A O 1
ATOM 680 N N . PRO A 1 87 ? 12.951 -16.565 -11.834 1.00 64.12 87 PRO A N 1
ATOM 681 C CA . PRO A 1 87 ? 12.424 -16.626 -13.195 1.00 64.12 87 PRO A CA 1
ATOM 682 C C . PRO A 1 87 ? 12.755 -17.927 -13.945 1.00 64.12 87 PRO A C 1
ATOM 684 O O . PRO A 1 87 ? 12.129 -18.196 -14.966 1.00 64.12 87 PRO A O 1
ATOM 687 N N . SER A 1 88 ? 13.744 -18.699 -13.479 1.00 67.00 88 SER A N 1
ATOM 688 C CA . SER A 1 88 ? 14.124 -20.003 -14.031 1.00 67.00 88 SER A CA 1
ATOM 689 C C . SER A 1 88 ? 13.368 -21.190 -13.417 1.00 67.00 88 SER A C 1
ATOM 691 O O . SER A 1 88 ? 13.427 -22.291 -13.964 1.00 67.00 88 SER A O 1
ATOM 693 N N . LEU A 1 89 ? 12.630 -20.977 -12.322 1.00 63.94 89 LEU A N 1
ATOM 694 C CA . LEU A 1 89 ? 11.771 -21.974 -11.688 1.00 63.94 89 LEU A CA 1
ATOM 695 C C . LEU A 1 89 ? 10.297 -21.663 -11.990 1.00 63.94 89 LEU A C 1
ATOM 697 O O . LEU A 1 89 ? 9.802 -20.565 -11.733 1.00 63.94 89 LEU A O 1
ATOM 701 N N . ASP A 1 90 ? 9.566 -22.664 -12.481 1.00 65.50 90 ASP A N 1
ATOM 702 C CA . ASP A 1 90 ? 8.132 -22.567 -12.815 1.00 65.50 90 ASP A CA 1
ATOM 703 C C . ASP A 1 90 ? 7.197 -22.597 -11.585 1.00 65.50 90 ASP A C 1
ATOM 705 O O . ASP A 1 90 ? 5.977 -22.726 -11.710 1.00 65.50 90 ASP A O 1
ATOM 709 N N . VAL A 1 91 ? 7.740 -22.470 -10.372 1.00 76.00 91 VAL A N 1
ATOM 710 C CA . VAL A 1 91 ? 6.957 -22.526 -9.133 1.00 76.00 91 VAL A CA 1
ATOM 711 C C . VAL A 1 91 ? 6.649 -21.107 -8.667 1.00 76.00 91 VAL A C 1
ATOM 713 O O . VAL A 1 91 ? 7.512 -20.399 -8.157 1.00 76.00 91 VAL A O 1
ATOM 716 N N . ALA A 1 92 ? 5.400 -20.685 -8.855 1.00 80.56 92 ALA A N 1
ATOM 717 C CA . ALA A 1 92 ? 4.907 -19.424 -8.316 1.00 80.56 92 ALA A CA 1
ATOM 718 C C . ALA A 1 92 ? 4.383 -19.619 -6.889 1.00 80.56 92 ALA A C 1
ATOM 720 O O . ALA A 1 92 ? 3.620 -20.552 -6.639 1.00 80.56 92 ALA A O 1
ATOM 721 N N . ASP A 1 93 ? 4.742 -18.709 -5.985 1.00 89.12 93 ASP A N 1
ATOM 722 C CA . ASP A 1 93 ? 4.276 -18.724 -4.597 1.00 89.12 93 ASP A CA 1
ATOM 723 C C . ASP A 1 93 ? 3.969 -17.303 -4.095 1.00 89.12 93 ASP A C 1
ATOM 725 O O . ASP A 1 93 ? 4.248 -16.296 -4.758 1.00 89.12 93 ASP A O 1
ATOM 729 N N . TRP A 1 94 ? 3.320 -17.233 -2.938 1.00 91.56 94 TRP A N 1
ATOM 730 C CA . TRP A 1 94 ? 2.998 -16.011 -2.222 1.00 91.56 94 TRP A CA 1
ATOM 731 C C . TRP A 1 94 ? 4.091 -15.638 -1.233 1.00 91.56 94 TRP A C 1
ATOM 733 O O . TRP A 1 94 ? 4.423 -16.397 -0.325 1.00 91.56 94 TRP A O 1
ATOM 743 N N . GLU A 1 95 ? 4.543 -14.396 -1.316 1.00 90.38 95 GLU A N 1
ATOM 744 C CA . GLU A 1 95 ? 5.642 -13.896 -0.499 1.00 90.38 95 GLU A CA 1
ATOM 745 C C . GLU A 1 95 ? 5.275 -12.632 0.267 1.00 90.38 95 GLU A C 1
ATOM 747 O O . GLU A 1 95 ? 4.422 -11.866 -0.165 1.00 90.38 95 GLU A O 1
ATOM 752 N N . ASN A 1 96 ? 5.948 -12.378 1.390 1.00 90.31 96 ASN A N 1
ATOM 753 C CA . ASN A 1 96 ? 5.674 -11.214 2.245 1.00 90.31 96 ASN A CA 1
ATOM 754 C C . ASN A 1 96 ? 6.428 -9.944 1.809 1.00 90.31 96 ASN A C 1
ATOM 756 O O . ASN A 1 96 ? 6.184 -8.864 2.342 1.00 90.31 96 ASN A O 1
ATOM 760 N N . SER A 1 97 ? 7.348 -10.047 0.848 1.00 87.94 97 SER A N 1
ATOM 761 C CA . SER A 1 97 ? 8.084 -8.908 0.302 1.00 87.94 97 SER A CA 1
ATOM 762 C C . SER A 1 97 ? 8.285 -9.052 -1.205 1.00 87.94 97 SER A C 1
ATOM 764 O O . SER A 1 97 ? 8.328 -10.156 -1.746 1.00 87.94 97 SER A O 1
ATOM 766 N N . TRP A 1 98 ? 8.397 -7.918 -1.900 1.00 86.12 98 TRP A N 1
ATOM 767 C CA . TRP A 1 98 ? 8.700 -7.886 -3.327 1.00 86.12 98 TRP A CA 1
ATOM 768 C C . TRP A 1 98 ? 9.794 -6.864 -3.610 1.00 86.12 98 TRP A C 1
ATOM 770 O O . TRP A 1 98 ? 9.558 -5.657 -3.642 1.00 86.12 98 TRP A O 1
ATOM 780 N N . GLU A 1 99 ? 11.012 -7.350 -3.826 1.00 80.19 99 GLU A N 1
ATOM 781 C CA . GLU A 1 99 ? 12.155 -6.502 -4.150 1.00 80.19 99 GLU A CA 1
ATOM 782 C C . GLU A 1 99 ? 12.406 -6.494 -5.658 1.00 80.19 99 GLU A C 1
ATOM 784 O O . GLU A 1 99 ? 12.886 -7.471 -6.234 1.00 80.19 99 GLU A O 1
ATOM 789 N N . ARG A 1 100 ? 12.129 -5.357 -6.306 1.00 69.50 100 ARG A N 1
ATOM 790 C CA . ARG A 1 100 ? 12.336 -5.187 -7.754 1.00 69.50 100 ARG A CA 1
ATOM 791 C C . ARG A 1 100 ? 13.796 -5.382 -8.181 1.00 69.50 100 ARG A C 1
ATOM 793 O O . ARG A 1 100 ? 14.047 -5.800 -9.299 1.00 69.50 100 ARG A O 1
ATOM 800 N N . THR A 1 101 ? 14.769 -5.090 -7.323 1.00 68.75 101 THR A N 1
ATOM 801 C CA . THR A 1 101 ? 16.198 -5.296 -7.632 1.00 68.75 101 THR A CA 1
ATOM 802 C C . THR A 1 101 ? 16.578 -6.773 -7.724 1.00 68.75 101 THR A C 1
ATOM 804 O O . THR A 1 101 ? 17.538 -7.105 -8.410 1.00 68.75 101 THR A O 1
ATOM 807 N N . LYS A 1 102 ? 15.819 -7.655 -7.063 1.00 69.25 102 LYS A N 1
ATOM 808 C CA . LYS A 1 102 ? 16.023 -9.109 -7.077 1.00 69.25 102 LYS A CA 1
ATOM 809 C C . LYS A 1 102 ? 15.148 -9.822 -8.112 1.00 69.25 102 LYS A C 1
ATOM 811 O O . LYS A 1 102 ? 15.351 -11.002 -8.362 1.00 69.25 102 LYS A O 1
ATOM 816 N N . ARG A 1 103 ? 14.162 -9.128 -8.695 1.00 71.12 103 ARG A N 1
ATOM 817 C CA . ARG A 1 103 ? 13.121 -9.719 -9.547 1.00 71.12 103 ARG A CA 1
ATOM 818 C C . ARG A 1 103 ? 12.931 -8.915 -10.822 1.00 71.12 103 ARG A C 1
ATOM 820 O O . ARG A 1 103 ? 12.626 -7.725 -10.780 1.00 71.12 103 ARG A O 1
ATOM 827 N N . ASN A 1 104 ? 13.005 -9.582 -11.969 1.00 69.31 104 ASN A N 1
ATOM 828 C CA . ASN A 1 104 ? 12.701 -8.968 -13.260 1.00 69.31 104 ASN A CA 1
ATOM 829 C C . ASN A 1 104 ? 11.183 -8.812 -13.452 1.00 69.31 104 ASN A C 1
ATOM 831 O O . ASN A 1 104 ? 10.561 -9.577 -14.181 1.00 69.31 104 ASN A O 1
ATOM 835 N N . GLY A 1 105 ? 10.578 -7.814 -12.799 1.00 79.06 105 GLY A N 1
ATOM 836 C CA . GLY A 1 105 ? 9.201 -7.402 -13.077 1.00 79.06 105 GLY A CA 1
ATOM 837 C C . GLY A 1 105 ? 8.327 -7.139 -11.854 1.00 79.06 105 GLY A C 1
ATOM 838 O O . GLY A 1 105 ? 8.779 -7.065 -10.709 1.00 79.06 105 GLY A O 1
ATOM 839 N N . LEU A 1 106 ? 7.042 -6.943 -12.141 1.00 85.94 106 LEU A N 1
ATOM 840 C CA . LEU A 1 106 ? 5.987 -6.800 -11.143 1.00 85.94 106 LEU A CA 1
ATOM 841 C C . LEU A 1 106 ? 5.534 -8.183 -10.648 1.00 85.94 106 LEU A C 1
ATOM 843 O O . LEU A 1 106 ? 5.650 -9.157 -11.398 1.00 85.94 106 LEU A O 1
ATOM 847 N N . PRO A 1 107 ? 4.971 -8.277 -9.431 1.00 89.38 107 PRO A N 1
ATOM 848 C CA . PRO A 1 107 ? 4.236 -9.471 -9.048 1.00 89.38 107 PRO A CA 1
ATOM 849 C C . PRO A 1 107 ? 3.072 -9.699 -10.016 1.00 89.38 107 PRO A C 1
ATOM 851 O O . PRO A 1 107 ? 2.552 -8.757 -10.612 1.00 89.38 107 PRO A O 1
ATOM 854 N N . LYS A 1 108 ? 2.630 -10.947 -10.157 1.00 89.19 108 LYS A N 1
ATOM 855 C CA . LYS A 1 108 ? 1.428 -11.280 -10.934 1.00 89.19 108 LYS A CA 1
ATOM 856 C C . LYS A 1 108 ? 0.163 -10.828 -10.206 1.00 89.19 108 LYS A C 1
ATOM 858 O O . LYS A 1 108 ? -0.796 -10.407 -10.846 1.00 89.19 108 LYS A O 1
ATOM 863 N N . MET A 1 109 ? 0.150 -10.917 -8.875 1.00 92.44 109 MET A N 1
ATOM 864 C CA . MET A 1 109 ? -0.959 -10.461 -8.034 1.00 92.44 109 MET A CA 1
ATOM 865 C C . MET A 1 109 ? -0.437 -9.891 -6.717 1.00 92.44 109 MET A C 1
ATOM 867 O O . MET A 1 109 ? 0.627 -10.289 -6.242 1.00 92.44 109 MET A O 1
ATOM 871 N N . ILE A 1 110 ? -1.210 -8.992 -6.117 1.00 93.19 110 ILE A N 1
ATOM 872 C CA . ILE A 1 110 ? -0.995 -8.520 -4.749 1.00 93.19 110 ILE A CA 1
ATOM 873 C C . ILE A 1 110 ? -2.236 -8.864 -3.935 1.00 93.19 110 ILE A C 1
ATOM 875 O O . ILE A 1 110 ? -3.340 -8.465 -4.295 1.00 93.19 110 ILE A O 1
ATOM 879 N N . GLU A 1 111 ? -2.049 -9.586 -2.841 1.00 95.38 111 GLU A N 1
ATOM 880 C CA . GLU A 1 111 ? -3.040 -9.760 -1.788 1.00 95.38 111 GLU A CA 1
ATOM 881 C C . GLU A 1 111 ? -2.786 -8.703 -0.722 1.00 95.38 111 GLU A C 1
ATOM 883 O O . GLU A 1 111 ? -1.648 -8.485 -0.306 1.00 95.38 111 GLU A O 1
ATOM 888 N N . PHE A 1 112 ? -3.844 -8.042 -0.272 1.00 94.19 112 PHE A N 1
ATOM 889 C CA . PHE A 1 112 ? -3.775 -7.202 0.909 1.00 94.19 112 PHE A CA 1
ATOM 890 C C . PHE A 1 112 ? -4.827 -7.628 1.919 1.00 94.19 112 PHE A C 1
ATOM 892 O O . PHE A 1 112 ? -5.942 -8.016 1.564 1.00 94.19 112 PHE A O 1
ATOM 899 N N . SER A 1 113 ? -4.449 -7.546 3.189 1.00 95.44 113 SER A N 1
ATOM 900 C CA . SER A 1 113 ? -5.334 -7.791 4.321 1.00 95.44 113 SER A CA 1
ATOM 901 C C . SER A 1 113 ? -5.312 -6.588 5.246 1.00 95.44 113 SER A C 1
ATOM 903 O O . SER A 1 113 ? -4.244 -6.173 5.700 1.00 95.44 113 SER A O 1
ATOM 905 N N . LEU A 1 114 ? -6.489 -6.042 5.535 1.00 94.25 114 LEU A N 1
ATOM 906 C CA . LEU A 1 114 ? -6.670 -4.954 6.489 1.00 94.25 114 LEU A CA 1
ATOM 907 C C . LEU A 1 114 ? -7.524 -5.437 7.659 1.00 94.25 114 LEU A C 1
ATOM 909 O O . LEU A 1 114 ? -8.556 -6.074 7.453 1.00 94.25 114 LEU A O 1
ATOM 913 N N . THR A 1 115 ? -7.094 -5.130 8.880 1.00 94.81 115 THR A N 1
ATOM 914 C CA . THR A 1 115 ? -7.855 -5.409 10.104 1.00 94.81 115 THR A CA 1
ATOM 915 C C . THR A 1 115 ? -8.258 -4.092 10.742 1.00 94.81 115 THR A C 1
ATOM 917 O O . THR A 1 115 ? -7.396 -3.253 11.006 1.00 94.81 115 THR A O 1
ATOM 920 N N . LEU A 1 116 ? -9.555 -3.926 10.999 1.00 92.69 116 LEU A N 1
ATOM 921 C CA . LEU A 1 116 ? -10.153 -2.725 11.581 1.00 92.69 116 LEU A CA 1
ATOM 922 C C . LEU A 1 116 ? -10.852 -3.040 12.901 1.00 92.69 116 LEU A C 1
ATOM 924 O O . LEU A 1 116 ? -11.372 -4.146 13.085 1.00 92.69 116 LEU A O 1
ATOM 928 N N . VAL A 1 117 ? -10.938 -2.039 13.777 1.00 90.75 117 VAL A N 1
ATOM 929 C CA . VAL A 1 117 ? -11.819 -2.073 14.953 1.00 90.75 117 VAL A CA 1
ATOM 930 C C . VAL A 1 117 ? -13.145 -1.395 14.615 1.00 90.75 117 VAL A C 1
ATOM 932 O O . VAL A 1 117 ? -13.201 -0.217 14.268 1.00 90.75 117 VAL A O 1
ATOM 935 N N . SER A 1 118 ? -14.244 -2.134 14.731 1.00 88.94 118 SER A N 1
ATOM 936 C CA . SER A 1 118 ? -15.595 -1.577 14.596 1.00 88.94 118 SER A CA 1
ATOM 937 C C . SER A 1 118 ? -15.941 -0.626 15.757 1.00 88.94 118 SER A C 1
ATOM 939 O O . SER A 1 118 ? -15.334 -0.719 16.822 1.00 88.94 118 SER A O 1
ATOM 941 N N . PRO A 1 119 ? -16.971 0.237 15.631 1.00 84.81 119 PRO A N 1
ATOM 942 C CA . PRO A 1 119 ? -17.446 1.064 16.750 1.00 84.81 119 PRO A CA 1
ATOM 943 C C . PRO A 1 119 ? -17.827 0.286 18.012 1.00 84.81 119 PRO A C 1
ATOM 945 O O . PRO A 1 119 ? -17.729 0.821 19.108 1.00 84.81 119 PRO A O 1
ATOM 948 N N . ALA A 1 120 ? -18.225 -0.977 17.865 1.00 89.31 120 ALA A N 1
ATOM 949 C CA . ALA A 1 120 ? -18.547 -1.859 18.982 1.00 89.31 120 ALA A CA 1
ATOM 950 C C . ALA A 1 120 ? -17.312 -2.557 19.594 1.00 89.31 120 ALA A C 1
ATOM 952 O O . ALA A 1 120 ? -17.471 -3.443 20.425 1.00 89.31 120 ALA A O 1
ATOM 953 N N . GLY A 1 121 ? -16.092 -2.229 19.153 1.00 88.31 121 GLY A N 1
ATOM 954 C CA . GLY A 1 121 ? -14.847 -2.830 19.648 1.00 88.31 121 GLY A CA 1
ATOM 955 C C . GLY A 1 121 ? -14.468 -4.169 19.004 1.00 88.31 121 GLY A C 1
ATOM 956 O O . GLY A 1 121 ? -13.411 -4.715 19.301 1.00 88.31 121 GLY A O 1
ATOM 957 N N . HIS A 1 122 ? -15.285 -4.712 18.096 1.00 92.50 122 HIS A N 1
ATOM 958 C CA . HIS A 1 122 ? -14.965 -5.971 17.415 1.00 92.50 122 HIS A CA 1
ATOM 959 C C . HIS A 1 122 ? -13.933 -5.784 16.305 1.00 92.50 122 HIS A C 1
ATOM 961 O O . HIS A 1 122 ? -14.059 -4.854 15.503 1.00 92.50 122 HIS A O 1
ATOM 967 N N . LEU A 1 123 ? -13.001 -6.732 16.199 1.00 93.94 123 LEU A N 1
ATOM 968 C CA . LEU A 1 123 ? -12.061 -6.822 15.086 1.00 93.94 123 LEU A CA 1
ATOM 969 C C . LEU A 1 123 ? -12.726 -7.424 13.843 1.00 93.94 123 LEU A C 1
ATOM 971 O O . LEU A 1 123 ? -13.469 -8.410 13.917 1.00 93.94 123 LEU A O 1
ATOM 975 N N . ARG A 1 124 ? -12.445 -6.827 12.685 1.00 94.88 124 ARG A N 1
ATOM 976 C CA . ARG A 1 124 ? -12.867 -7.319 11.370 1.00 94.88 124 ARG A CA 1
ATOM 977 C C . ARG A 1 124 ? -11.691 -7.279 10.409 1.00 94.88 124 ARG A C 1
A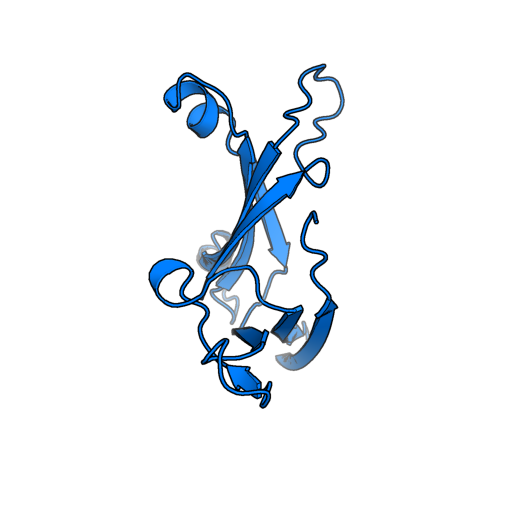TOM 979 O O . ARG A 1 124 ? -11.073 -6.230 10.258 1.00 94.88 124 ARG A O 1
ATOM 986 N N . THR A 1 125 ? -11.424 -8.400 9.748 1.00 96.06 125 THR A N 1
ATOM 987 C CA . THR A 1 125 ? -10.382 -8.509 8.724 1.00 96.06 125 THR A CA 1
ATOM 988 C C . THR A 1 125 ? -11.023 -8.640 7.352 1.00 96.06 125 THR A C 1
ATOM 990 O O . THR A 1 125 ? -11.927 -9.452 7.159 1.00 96.06 125 THR A O 1
ATOM 993 N N . PHE A 1 126 ? -10.542 -7.839 6.407 1.00 95.12 126 PHE A N 1
ATOM 994 C CA . PHE A 1 126 ? -10.919 -7.894 5.003 1.00 95.12 126 PHE A CA 1
ATOM 995 C C . PHE A 1 126 ? -9.680 -8.240 4.188 1.00 95.12 126 PHE A C 1
ATOM 997 O O . PHE A 1 126 ? -8.652 -7.574 4.316 1.00 95.12 126 PHE A O 1
ATOM 1004 N N . THR A 1 127 ? -9.799 -9.261 3.346 1.00 96.38 127 THR A N 1
ATOM 1005 C CA . THR A 1 127 ? -8.708 -9.763 2.511 1.00 96.38 127 THR A CA 1
ATOM 1006 C C . THR A 1 127 ? -9.172 -9.824 1.069 1.00 96.38 127 THR A C 1
ATOM 1008 O O . THR A 1 127 ? -10.275 -10.291 0.785 1.00 96.38 127 THR A O 1
ATOM 1011 N N . THR A 1 128 ? -8.336 -9.345 0.155 1.00 95.75 128 THR A N 1
ATOM 1012 C CA . THR A 1 128 ? -8.592 -9.456 -1.280 1.00 95.75 128 THR A CA 1
ATOM 1013 C C . THR A 1 128 ? -7.287 -9.508 -2.062 1.00 95.75 128 THR A C 1
ATOM 1015 O O . THR A 1 128 ? -6.264 -8.985 -1.616 1.00 95.75 128 THR A O 1
ATOM 1018 N N . ALA A 1 129 ? -7.335 -10.131 -3.237 1.00 94.12 129 ALA A N 1
ATOM 1019 C CA . ALA A 1 129 ? -6.218 -10.241 -4.161 1.00 94.12 129 ALA A CA 1
ATOM 1020 C C . ALA A 1 129 ? -6.541 -9.532 -5.477 1.00 94.12 129 ALA A C 1
ATOM 1022 O O . ALA A 1 129 ? -7.606 -9.724 -6.066 1.00 94.12 129 ALA A O 1
ATOM 1023 N N . VAL A 1 130 ? -5.600 -8.717 -5.947 1.00 90.44 130 VAL A N 1
ATOM 1024 C CA . VAL A 1 130 ? -5.729 -7.927 -7.170 1.00 90.44 130 VAL A CA 1
ATOM 1025 C C . VAL A 1 130 ? -4.662 -8.372 -8.169 1.00 90.44 130 VAL A C 1
ATOM 1027 O O . VAL A 1 130 ? -3.470 -8.318 -7.850 1.00 90.44 130 VAL A O 1
ATOM 1030 N N . PRO A 1 131 ? -5.048 -8.800 -9.385 1.00 90.56 131 PRO A N 1
ATOM 1031 C CA . PRO A 1 131 ? -4.085 -9.119 -10.425 1.00 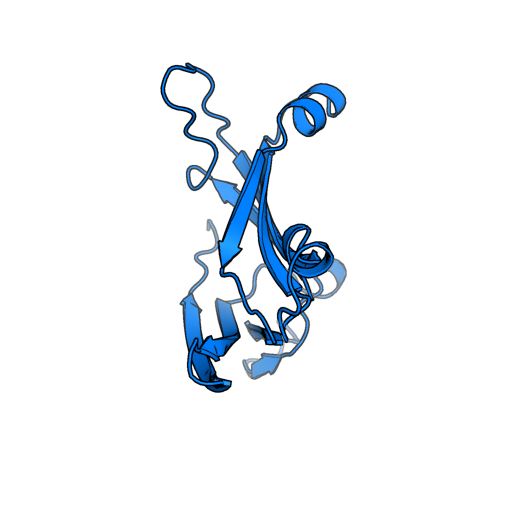90.56 131 PRO A CA 1
ATOM 1032 C C . PRO A 1 131 ? -3.439 -7.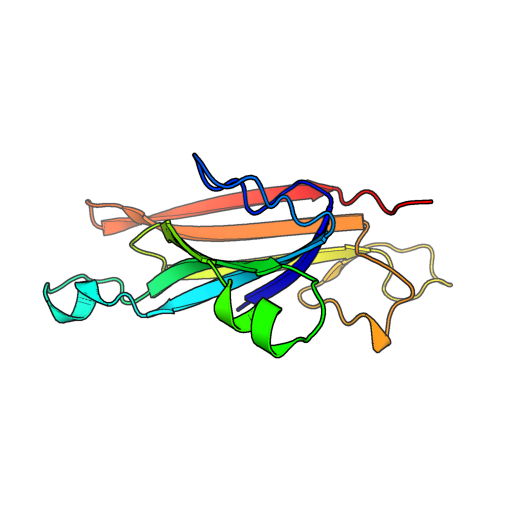851 -10.982 1.00 90.56 131 PRO A C 1
ATOM 1034 O O . PRO A 1 131 ? -4.113 -6.857 -11.257 1.00 90.56 131 PRO A O 1
ATOM 1037 N N . LEU A 1 132 ? -2.128 -7.906 -11.200 1.00 85.75 132 LEU A N 1
ATOM 1038 C CA . LEU A 1 132 ? -1.380 -6.843 -11.854 1.00 85.75 132 LEU A CA 1
ATOM 1039 C C . LEU A 1 132 ? -1.203 -7.179 -13.331 1.00 85.75 132 LEU A C 1
ATOM 1041 O O . LEU A 1 132 ? -0.750 -8.262 -13.699 1.00 85.75 132 LEU A O 1
ATOM 1045 N N . ARG A 1 133 ? -1.543 -6.227 -14.200 1.00 74.06 133 ARG A N 1
ATOM 1046 C CA . ARG A 1 133 ? -1.252 -6.328 -15.631 1.00 74.06 133 ARG A CA 1
ATOM 1047 C C . ARG A 1 133 ? 0.070 -5.620 -15.902 1.00 74.06 133 ARG A C 1
ATOM 1049 O O . ARG A 1 133 ? 0.147 -4.399 -15.784 1.00 74.06 133 ARG A O 1
ATOM 1056 N N . GLY A 1 134 ? 1.104 -6.381 -16.255 1.00 62.19 134 GLY A N 1
ATOM 1057 C CA . GLY A 1 134 ? 2.305 -5.806 -16.859 1.00 62.19 134 GLY A CA 1
ATOM 1058 C C . GLY A 1 134 ? 1.949 -5.207 -18.220 1.00 62.19 134 GLY A C 1
ATOM 1059 O O . GLY A 1 134 ? 1.169 -5.804 -18.960 1.00 62.19 134 GLY A O 1
ATOM 1060 N N . GLN A 1 135 ? 2.475 -4.024 -18.546 1.00 52.25 135 GLN A N 1
ATOM 1061 C CA . GLN A 1 135 ? 2.465 -3.581 -19.941 1.00 52.25 135 GLN A CA 1
ATOM 1062 C C . GLN A 1 135 ? 3.500 -4.434 -20.677 1.00 52.25 135 GLN A C 1
ATOM 1064 O O . GLN A 1 135 ? 4.691 -4.318 -20.393 1.00 52.25 135 GLN A O 1
ATOM 1069 N N . SER A 1 136 ? 3.010 -5.349 -21.513 1.00 42.06 136 SER A N 1
ATOM 1070 C CA . SER A 1 136 ? 3.785 -6.060 -22.534 1.00 42.06 136 SER A CA 1
ATOM 1071 C C . SER A 1 136 ? 4.202 -5.107 -23.642 1.00 42.06 136 SER A C 1
ATOM 1073 O O . SER A 1 136 ? 3.309 -4.327 -24.056 1.00 42.06 136 SER A O 1
#

Sequence (136 aa):
DSLTFMARGAAQYVMGSASYAPVVQITYRVAENPEAQIQDSSTPFVLVREETPNIRPIEHAFARTMVFPLTDRLVSLNFRYFGSSDPSLDVADWENSWERTKRNGLPKMIEFSLTLVSPAGHLRTFTTAVPLRGQS